Protein AF-A0A483AHL9-F1 (afdb_monomer_lite)

Sequence (81 aa):
MKSAYPQREDFVQQIIDWVEYPDKDVSLMRGAIKKFGLMPKLPYKQEEVRKVAEFLYDKKSTLPTWYKKHYEEKHGQNKAK

pLDDT: mean 86.13, std 13.89, range [33.91, 97.56]

Structure (mmCIF, N/CA/C/O backbone):
data_AF-A0A483AHL9-F1
#
_entry.id   AF-A0A483AHL9-F1
#
loop_
_atom_site.group_PDB
_atom_site.id
_atom_site.type_symbol
_atom_site.label_atom_id
_atom_site.label_alt_id
_atom_site.label_comp_id
_atom_site.label_asym_id
_atom_site.label_entity_id
_atom_site.label_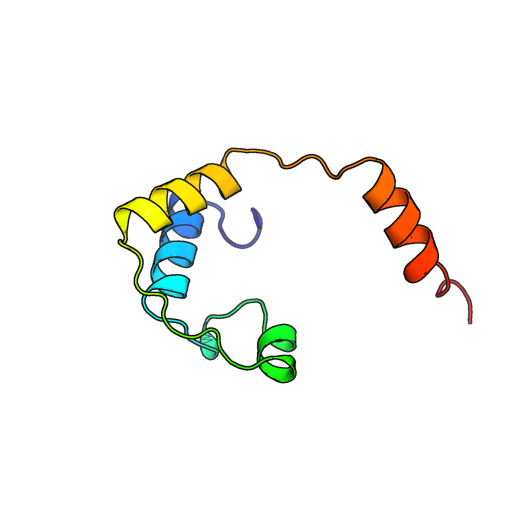seq_id
_atom_site.pdbx_PDB_ins_code
_atom_site.Cartn_x
_atom_site.Cartn_y
_atom_site.Cartn_z
_atom_site.occupancy
_atom_site.B_iso_or_equiv
_atom_site.auth_seq_id
_atom_site.auth_comp_id
_atom_site.auth_asym_id
_atom_site.auth_atom_id
_atom_site.pdbx_PDB_model_num
ATOM 1 N N . MET A 1 1 ? 3.668 3.410 -10.729 1.00 53.22 1 MET A N 1
ATOM 2 C CA . MET A 1 1 ? 3.169 3.954 -9.445 1.00 53.22 1 MET A CA 1
ATOM 3 C C . MET A 1 1 ? 2.864 5.443 -9.543 1.00 53.22 1 MET A C 1
ATOM 5 O O . MET A 1 1 ? 1.688 5.760 -9.566 1.00 53.22 1 MET A O 1
ATOM 9 N N . LYS A 1 2 ? 3.848 6.336 -9.739 1.00 54.81 2 LYS A N 1
ATOM 10 C CA . LYS A 1 2 ? 3.588 7.792 -9.856 1.00 54.81 2 LYS A CA 1
ATOM 11 C C . LYS A 1 2 ? 2.675 8.218 -11.019 1.00 54.81 2 LYS A C 1
ATOM 13 O O . LYS A 1 2 ? 2.052 9.261 -10.950 1.00 54.81 2 LYS A O 1
ATOM 18 N N . SER A 1 3 ? 2.586 7.414 -12.081 1.00 61.59 3 SER A N 1
ATOM 19 C CA . SER A 1 3 ? 1.682 7.692 -13.209 1.00 61.59 3 SER A CA 1
ATOM 20 C C . SER A 1 3 ? 0.211 7.361 -12.926 1.00 61.59 3 SER A C 1
ATOM 22 O O . SER A 1 3 ? -0.642 7.851 -13.652 1.00 61.59 3 SER A O 1
ATOM 24 N N . ALA A 1 4 ? -0.079 6.501 -11.942 1.00 72.69 4 ALA A N 1
ATOM 25 C CA . ALA A 1 4 ? -1.450 6.121 -11.585 1.00 72.69 4 ALA A CA 1
ATOM 26 C C . ALA A 1 4 ? -2.003 6.990 -10.445 1.00 72.69 4 ALA A C 1
ATOM 28 O O . ALA A 1 4 ? -3.197 7.248 -10.406 1.00 72.69 4 ALA A O 1
ATOM 29 N N . TYR A 1 5 ? -1.119 7.469 -9.564 1.00 82.12 5 TYR A N 1
ATOM 30 C CA . TYR A 1 5 ? -1.449 8.341 -8.437 1.00 82.12 5 TYR A CA 1
ATOM 31 C C . TYR A 1 5 ? -0.548 9.577 -8.497 1.00 82.12 5 TYR A C 1
ATOM 33 O O . TYR A 1 5 ? 0.614 9.503 -8.079 1.00 82.12 5 TYR A O 1
ATOM 41 N N . PRO A 1 6 ? -1.031 10.682 -9.093 1.00 78.25 6 PRO A N 1
ATOM 42 C CA . PRO A 1 6 ? -0.235 11.891 -9.251 1.00 78.25 6 PRO A CA 1
ATOM 43 C C . PRO A 1 6 ? 0.006 12.604 -7.914 1.00 78.25 6 PRO A C 1
ATOM 45 O O . PRO A 1 6 ? 1.030 13.273 -7.774 1.00 78.25 6 PRO A O 1
ATOM 48 N N . GLN A 1 7 ? -0.880 12.431 -6.925 1.00 91.38 7 GLN A N 1
ATOM 49 C CA . GLN A 1 7 ? -0.678 12.920 -5.562 1.00 91.38 7 GLN A CA 1
ATOM 50 C C . GLN A 1 7 ? -0.252 11.791 -4.620 1.00 91.38 7 GLN A C 1
ATOM 52 O O . GLN A 1 7 ? -0.725 10.658 -4.710 1.00 91.38 7 GLN A O 1
ATOM 57 N N . ARG A 1 8 ? 0.639 12.121 -3.674 1.00 92.12 8 ARG A N 1
ATOM 58 C CA . ARG A 1 8 ? 1.103 11.194 -2.626 1.00 92.12 8 ARG A CA 1
ATOM 59 C C . ARG A 1 8 ? -0.063 10.632 -1.817 1.00 92.12 8 ARG A C 1
ATOM 61 O O . ARG A 1 8 ? -0.079 9.440 -1.531 1.00 92.12 8 ARG A O 1
ATOM 68 N N . GLU A 1 9 ? -1.013 11.489 -1.452 1.00 94.81 9 GLU A N 1
ATOM 69 C CA . GLU A 1 9 ? -2.137 11.092 -0.604 1.00 94.81 9 GLU A CA 1
ATOM 70 C C . GLU A 1 9 ? -3.062 10.099 -1.312 1.00 94.81 9 GLU A C 1
ATOM 72 O O . GLU A 1 9 ? -3.468 9.126 -0.691 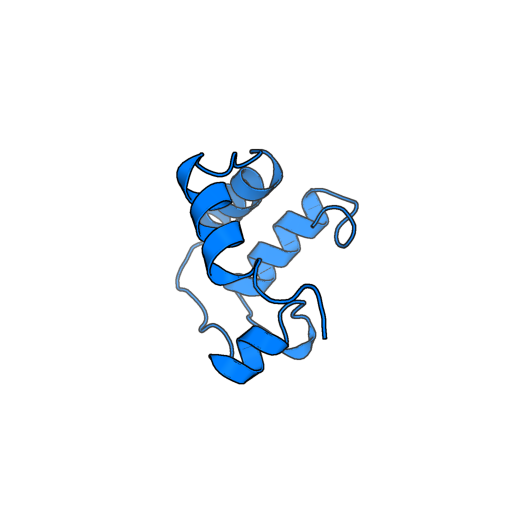1.00 94.81 9 GLU A O 1
ATOM 77 N N . ASP A 1 10 ? -3.289 10.253 -2.621 1.00 93.31 10 ASP A N 1
ATOM 78 C CA . ASP A 1 10 ? -4.088 9.299 -3.403 1.00 93.31 10 ASP A CA 1
ATOM 79 C C . ASP A 1 10 ? -3.469 7.894 -3.368 1.00 93.31 10 ASP A C 1
ATOM 81 O O . ASP A 1 10 ? -4.171 6.895 -3.224 1.00 93.31 10 ASP A O 1
ATOM 85 N N . PHE A 1 11 ? -2.135 7.803 -3.451 1.00 93.19 11 PHE A N 1
ATOM 86 C CA . PHE A 1 11 ? -1.429 6.528 -3.315 1.00 93.19 11 PHE A CA 1
ATOM 87 C C . PHE A 1 11 ? -1.587 5.940 -1.908 1.00 93.19 11 PHE A C 1
ATOM 89 O O . PHE A 1 11 ? -1.870 4.751 -1.766 1.00 93.19 11 PHE A O 1
ATOM 96 N N . VAL A 1 12 ? -1.387 6.757 -0.869 1.00 95.81 12 VAL A N 1
ATOM 97 C CA . VAL A 1 12 ? -1.493 6.314 0.529 1.00 95.81 12 VAL A CA 1
ATOM 98 C C . VAL A 1 12 ? -2.905 5.819 0.826 1.00 95.81 12 VAL A C 1
ATOM 100 O O . VAL A 1 12 ? -3.065 4.727 1.373 1.00 95.81 12 VAL A O 1
ATOM 103 N N . GLN A 1 13 ? -3.917 6.580 0.413 1.00 95.50 13 GLN A N 1
ATOM 104 C CA . GLN A 1 13 ? -5.315 6.232 0.616 1.00 95.50 13 GLN A CA 1
ATOM 105 C C . GLN A 1 13 ? -5.687 4.957 -0.140 1.00 95.50 13 GLN A C 1
ATOM 107 O O . GLN A 1 13 ? -6.288 4.066 0.448 1.00 95.50 13 GLN A O 1
ATOM 112 N N . GLN A 1 14 ? -5.223 4.790 -1.382 1.00 94.00 14 GLN A N 1
ATOM 113 C CA . GLN A 1 14 ? -5.454 3.554 -2.126 1.00 94.00 14 GLN A CA 1
ATOM 114 C C . GLN A 1 14 ? -4.918 2.314 -1.397 1.00 94.00 14 GLN A C 1
ATOM 116 O O . GLN A 1 14 ? -5.563 1.267 -1.424 1.00 94.00 14 GLN A O 1
ATOM 121 N N . ILE A 1 15 ? -3.722 2.388 -0.802 1.00 93.88 15 ILE A N 1
ATOM 122 C CA . ILE A 1 15 ? -3.139 1.251 -0.074 1.00 93.88 15 ILE A CA 1
ATOM 123 C C . ILE A 1 15 ? -3.940 0.958 1.195 1.00 93.88 15 ILE A C 1
ATOM 125 O O . ILE A 1 15 ? -4.181 -0.210 1.494 1.00 93.88 15 ILE A O 1
ATOM 129 N N . ILE A 1 16 ? -4.368 1.998 1.915 1.00 95.50 16 ILE A N 1
ATOM 130 C CA . ILE A 1 16 ? -5.253 1.858 3.077 1.00 95.50 16 ILE A CA 1
ATOM 131 C C . ILE A 1 16 ? -6.545 1.144 2.669 1.00 95.50 16 ILE A C 1
ATOM 133 O O . ILE A 1 16 ? -6.865 0.102 3.239 1.00 95.50 16 ILE A O 1
ATOM 137 N N . ASP A 1 17 ? -7.227 1.650 1.643 1.00 94.25 17 ASP A N 1
ATOM 138 C CA . ASP A 1 17 ? -8.490 1.092 1.158 1.00 94.25 17 ASP A CA 1
ATOM 139 C C . ASP A 1 17 ? -8.305 -0.341 0.659 1.00 94.25 17 ASP A C 1
ATOM 141 O O . ASP A 1 17 ? -9.122 -1.206 0.947 1.00 94.25 17 ASP A O 1
ATOM 145 N N . TRP A 1 18 ? -7.195 -0.630 -0.026 1.00 94.06 18 TRP A N 1
ATOM 146 C CA . TRP A 1 18 ? -6.885 -1.973 -0.511 1.00 94.06 18 TRP A CA 1
ATOM 147 C C . TRP A 1 18 ? -6.696 -2.991 0.619 1.00 94.06 18 TRP A C 1
ATOM 149 O O . TRP A 1 18 ? -7.086 -4.145 0.465 1.00 94.06 18 TRP A O 1
ATOM 159 N N . VAL A 1 19 ? -6.078 -2.600 1.735 1.00 94.81 19 VAL A N 1
ATOM 160 C CA . VAL A 1 19 ? -5.865 -3.499 2.881 1.00 94.81 19 VAL A CA 1
ATOM 161 C C . VAL A 1 19 ? -7.147 -3.665 3.701 1.00 94.81 19 VAL A C 1
ATOM 163 O O . VAL A 1 19 ? -7.439 -4.773 4.157 1.00 94.81 19 VAL A O 1
ATOM 166 N N . GLU A 1 20 ? -7.909 -2.583 3.873 1.00 94.00 20 GLU A N 1
ATOM 167 C CA . GLU A 1 20 ? -9.138 -2.557 4.672 1.00 94.00 2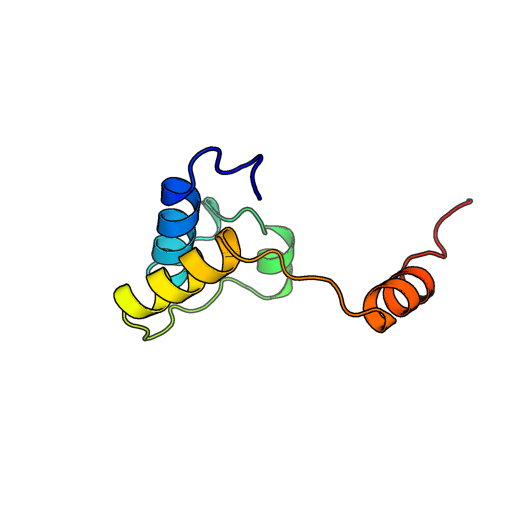0 GLU A CA 1
ATOM 168 C C . GLU A 1 20 ? -10.322 -3.218 3.943 1.00 94.00 20 GLU A C 1
ATOM 170 O O . GLU A 1 20 ? -11.091 -3.973 4.551 1.00 94.00 20 GLU A O 1
ATOM 175 N N . TYR A 1 21 ? -10.438 -2.961 2.638 1.00 93.56 21 TYR A N 1
ATOM 176 C CA . TYR A 1 21 ? -11.498 -3.417 1.741 1.00 93.56 21 TYR A CA 1
ATOM 177 C C . TYR A 1 21 ? -10.914 -3.863 0.387 1.00 93.56 21 TYR A C 1
ATOM 179 O O . TYR A 1 21 ? -11.094 -3.181 -0.626 1.00 93.56 21 TYR A O 1
ATOM 187 N N . PRO A 1 22 ? -10.219 -5.017 0.332 1.00 93.69 22 PRO A N 1
ATOM 188 C CA . PRO A 1 22 ? -9.712 -5.544 -0.928 1.00 93.69 22 PRO A CA 1
ATOM 189 C C . PRO A 1 22 ? -10.853 -5.709 -1.938 1.00 93.69 22 PRO A C 1
ATOM 191 O O . PRO A 1 22 ? -11.828 -6.408 -1.665 1.00 93.69 22 PRO A O 1
ATOM 194 N N . ASP A 1 23 ? -10.715 -5.103 -3.116 1.00 93.88 23 ASP A N 1
ATOM 195 C CA . ASP A 1 23 ? -11.717 -5.183 -4.179 1.00 93.88 23 ASP A CA 1
ATOM 196 C C . ASP A 1 23 ? -11.060 -5.427 -5.542 1.00 93.88 23 ASP A C 1
ATOM 198 O O . ASP A 1 23 ? -10.231 -4.666 -6.043 1.00 93.88 23 ASP A O 1
ATOM 202 N N . LYS A 1 24 ? -11.455 -6.531 -6.172 1.00 92.81 24 LYS A N 1
ATOM 203 C CA . LYS A 1 24 ? -10.931 -6.963 -7.465 1.00 92.81 24 LYS A CA 1
ATOM 204 C C . LYS A 1 24 ? -11.147 -5.938 -8.586 1.00 92.81 24 LYS A C 1
ATOM 206 O O . LYS A 1 24 ? -10.328 -5.908 -9.507 1.00 92.81 24 LYS A O 1
ATOM 211 N N . ASP A 1 25 ? -12.201 -5.126 -8.518 1.00 90.12 25 ASP A N 1
ATOM 212 C CA . ASP A 1 25 ? -12.616 -4.254 -9.620 1.00 90.12 25 ASP A CA 1
ATOM 213 C C . ASP A 1 25 ? -11.767 -2.974 -9.686 1.00 90.12 25 ASP A C 1
ATOM 215 O O . ASP A 1 25 ? -11.468 -2.474 -10.776 1.00 90.12 25 ASP A O 1
ATOM 219 N N . VAL A 1 26 ? -11.264 -2.519 -8.535 1.00 86.81 26 VAL A N 1
ATOM 220 C CA . VAL A 1 26 ? -10.350 -1.368 -8.407 1.00 86.81 26 VAL A CA 1
ATOM 221 C C . VAL A 1 26 ? -8.868 -1.757 -8.470 1.00 86.81 26 VAL A C 1
ATOM 223 O O . VAL A 1 26 ? -7.986 -0.898 -8.481 1.00 86.81 26 VAL A O 1
ATOM 226 N N . SER A 1 27 ? -8.554 -3.053 -8.538 1.00 88.81 27 SER A N 1
ATOM 227 C CA . SER A 1 27 ? -7.168 -3.515 -8.551 1.00 88.81 27 SER A CA 1
ATOM 228 C C . SER A 1 27 ? -6.461 -3.252 -9.882 1.00 88.81 27 SER A C 1
ATOM 230 O O . SER A 1 27 ? -6.883 -3.703 -10.951 1.00 88.81 27 SER A O 1
ATOM 232 N N . LEU A 1 28 ? -5.273 -2.649 -9.802 1.00 87.81 28 LEU A N 1
ATOM 233 C CA . LEU A 1 28 ? -4.336 -2.564 -10.929 1.00 87.81 28 LEU A CA 1
ATOM 234 C C . LEU A 1 28 ? -3.681 -3.923 -11.259 1.00 87.81 28 LEU A C 1
ATOM 236 O O . LEU A 1 28 ? -3.068 -4.078 -12.314 1.00 87.81 28 LEU A O 1
ATOM 240 N N . MET A 1 29 ? -3.805 -4.926 -10.3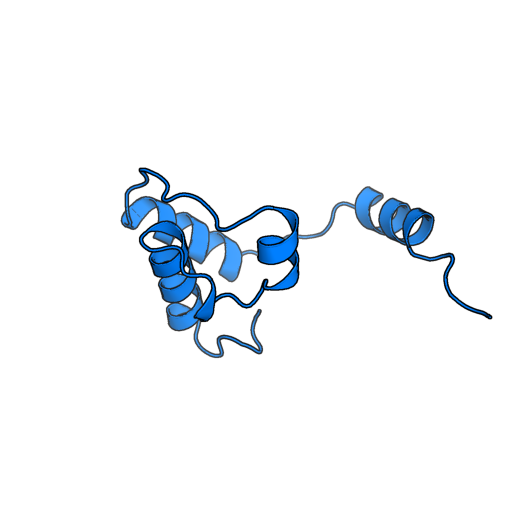80 1.00 89.06 29 MET A N 1
ATOM 241 C CA . MET A 1 29 ? -3.107 -6.217 -10.464 1.00 89.06 29 MET A CA 1
ATOM 242 C C . MET A 1 29 ? -4.036 -7.374 -10.869 1.00 89.06 29 MET A C 1
ATOM 244 O O . MET A 1 29 ? -4.005 -8.456 -10.280 1.00 89.06 29 MET A O 1
ATOM 248 N N . ARG A 1 30 ? -4.836 -7.186 -11.927 1.00 91.69 30 ARG A N 1
ATOM 249 C CA . ARG A 1 30 ? -5.820 -8.182 -12.412 1.00 91.69 30 ARG A CA 1
ATOM 250 C C . ARG A 1 30 ? -5.227 -9.574 -12.666 1.00 91.69 30 ARG A C 1
ATOM 252 O O . ARG A 1 30 ? -5.848 -10.586 -12.348 1.00 91.69 30 ARG A O 1
ATOM 259 N N . GLY A 1 31 ? -4.009 -9.638 -13.210 1.00 93.25 31 GLY A N 1
ATOM 260 C CA . GLY A 1 31 ? -3.311 -10.906 -13.455 1.00 93.25 31 GLY A CA 1
ATOM 261 C C . GLY A 1 31 ? -2.953 -11.658 -12.170 1.00 93.25 31 GLY A C 1
ATOM 262 O O . GLY A 1 31 ? -3.079 -12.881 -12.124 1.00 93.25 31 GLY A O 1
ATOM 263 N N . ALA A 1 32 ? -2.567 -10.935 -11.113 1.00 93.44 32 ALA A N 1
ATOM 264 C CA . ALA A 1 32 ? -2.291 -11.527 -9.808 1.00 93.44 32 ALA A CA 1
ATOM 265 C C . ALA A 1 32 ? -3.577 -12.071 -9.179 1.00 93.44 32 ALA A C 1
ATOM 267 O O . ALA A 1 32 ? -3.578 -13.207 -8.722 1.00 93.44 32 ALA A O 1
ATOM 268 N N . ILE A 1 33 ? -4.684 -11.324 -9.260 1.00 95.06 33 ILE A N 1
ATOM 269 C CA . ILE A 1 33 ? -5.990 -11.788 -8.765 1.00 95.06 33 ILE A CA 1
ATOM 270 C C . ILE A 1 33 ? -6.434 -13.056 -9.493 1.00 95.06 33 ILE A C 1
ATOM 272 O O . ILE A 1 33 ? -6.859 -14.013 -8.856 1.00 95.06 33 ILE A O 1
ATOM 276 N N . LYS A 1 34 ? -6.293 -13.113 -10.824 1.00 95.06 34 LYS A N 1
ATOM 277 C CA . LYS A 1 34 ? -6.642 -14.319 -11.592 1.00 95.06 34 LYS A CA 1
ATOM 278 C C . LYS A 1 34 ? -5.820 -15.542 -11.165 1.00 95.06 34 LYS A C 1
ATOM 280 O O . LYS A 1 34 ? -6.325 -16.657 -11.224 1.00 95.06 34 LYS A O 1
ATOM 285 N N . LYS A 1 35 ? -4.556 -15.343 -10.780 1.00 96.44 35 LYS A N 1
ATOM 286 C CA . LYS A 1 35 ? -3.629 -16.429 -10.436 1.00 96.44 35 LYS A CA 1
ATOM 287 C C . LYS A 1 35 ? -3.702 -16.854 -8.967 1.00 96.44 35 LYS A C 1
ATOM 289 O O . LYS A 1 35 ? -3.558 -18.037 -8.684 1.00 96.44 35 LYS A O 1
ATOM 294 N N . PHE A 1 36 ? -3.879 -15.905 -8.056 1.00 95.88 36 PHE A N 1
ATOM 295 C CA . PHE A 1 36 ? -3.738 -16.112 -6.612 1.00 95.88 36 PHE A CA 1
ATOM 296 C C . PHE A 1 36 ? -5.017 -15.815 -5.821 1.00 95.88 36 PHE A C 1
ATOM 298 O O . PHE A 1 36 ? -5.064 -16.078 -4.625 1.00 95.88 36 PHE A O 1
ATOM 305 N N . GLY A 1 37 ? -6.056 -15.296 -6.476 1.00 95.31 37 GLY A N 1
ATOM 306 C CA . GLY A 1 37 ? -7.271 -14.822 -5.825 1.00 95.31 37 GLY A CA 1
ATOM 307 C C . GLY A 1 37 ? -7.144 -13.396 -5.286 1.00 95.31 37 GLY A C 1
ATOM 308 O O . GLY A 1 37 ? -6.108 -12.738 -5.406 1.00 95.31 37 GLY A O 1
ATOM 309 N N . LEU A 1 38 ? -8.246 -12.902 -4.720 1.00 95.50 38 LEU A N 1
ATOM 310 C CA . LEU A 1 38 ? -8.282 -11.615 -4.033 1.00 95.50 38 LEU A CA 1
ATOM 311 C C . LEU A 1 38 ? -7.572 -11.734 -2.680 1.00 95.50 38 LEU A C 1
ATOM 313 O O . LEU A 1 38 ? -7.729 -12.730 -1.975 1.00 95.50 38 LEU A O 1
ATOM 317 N N . MET A 1 39 ? -6.799 -10.711 -2.326 1.00 92.75 39 MET A N 1
ATOM 318 C CA . MET A 1 39 ? -6.149 -10.628 -1.023 1.00 92.75 39 MET A CA 1
ATOM 319 C C . MET A 1 39 ? -7.208 -10.665 0.096 1.00 92.75 39 MET A C 1
ATOM 321 O O . MET A 1 39 ? -8.191 -9.933 0.004 1.00 92.75 39 MET A O 1
ATOM 325 N N . PRO A 1 40 ? -7.043 -11.484 1.150 1.00 93.00 40 PRO A N 1
ATOM 326 C CA . PRO A 1 40 ? -7.931 -11.427 2.303 1.00 93.00 40 PRO A CA 1
ATOM 327 C C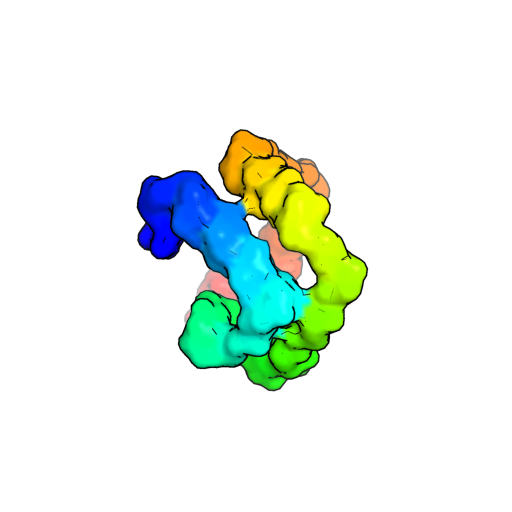 . PRO A 1 40 ? -7.713 -10.126 3.084 1.00 93.00 40 PRO A C 1
ATOM 329 O O . PRO A 1 40 ? -6.595 -9.608 3.138 1.00 93.00 40 PRO A O 1
ATOM 332 N N . LYS A 1 41 ? -8.769 -9.627 3.737 1.00 92.00 41 LYS A N 1
ATOM 333 C CA . LYS A 1 41 ? -8.662 -8.494 4.664 1.00 92.00 41 LYS A CA 1
ATOM 334 C C . LYS A 1 41 ? -7.681 -8.836 5.786 1.00 92.00 41 LYS A C 1
ATOM 336 O O . LYS A 1 41 ? -7.810 -9.886 6.420 1.00 92.00 41 LYS A O 1
ATOM 341 N N . LEU A 1 42 ? -6.722 -7.948 6.038 1.00 91.06 42 LEU A N 1
ATOM 342 C CA . LEU A 1 42 ? -5.741 -8.126 7.108 1.00 91.06 42 LEU A CA 1
ATOM 343 C C . LEU A 1 42 ? -6.172 -7.361 8.369 1.00 91.06 42 LEU A C 1
ATOM 345 O O . LEU A 1 42 ? -6.694 -6.254 8.252 1.00 91.06 42 LEU A O 1
ATOM 349 N N . PRO A 1 43 ? -5.949 -7.905 9.579 1.00 94.44 43 PRO A N 1
ATOM 350 C CA . PRO A 1 43 ? -6.384 -7.292 10.834 1.00 94.44 43 PRO A CA 1
ATOM 351 C C . PRO A 1 43 ? -5.393 -6.221 11.328 1.00 94.44 43 PRO A C 1
ATOM 353 O O . PRO A 1 43 ? -4.964 -6.249 12.480 1.00 94.44 43 PRO A O 1
ATOM 356 N N . TYR A 1 44 ? -4.983 -5.306 10.450 1.00 95.44 44 TYR A N 1
ATOM 357 C CA . TYR A 1 44 ? -4.075 -4.213 10.799 1.00 95.44 44 TYR A CA 1
ATOM 358 C C . TYR A 1 44 ? -4.841 -2.938 11.104 1.00 95.44 44 TYR A C 1
ATOM 360 O O . TYR A 1 44 ? -5.891 -2.677 10.520 1.00 95.44 44 TYR A O 1
ATOM 368 N N . LYS A 1 45 ? -4.295 -2.105 11.992 1.00 96.69 45 LYS A N 1
ATOM 369 C CA . LYS A 1 45 ? -4.867 -0.780 12.206 1.00 96.69 45 LYS A CA 1
ATOM 370 C C . LYS A 1 45 ? -4.541 0.112 11.016 1.00 96.69 45 LYS A C 1
ATOM 372 O O . LYS A 1 45 ? -3.409 0.126 10.529 1.00 96.69 45 LYS A O 1
ATOM 377 N N . GLN A 1 46 ? -5.498 0.939 10.611 1.00 95.94 46 GLN A N 1
ATOM 378 C CA . GLN A 1 46 ? -5.323 1.891 9.513 1.00 95.94 46 GLN A CA 1
ATOM 379 C C . GLN A 1 46 ? -4.078 2.784 9.684 1.00 95.94 46 GLN A C 1
ATOM 381 O O . GLN A 1 46 ? -3.382 3.075 8.713 1.00 95.94 46 GLN A O 1
ATOM 386 N N . GLU A 1 47 ? -3.757 3.188 10.915 1.00 97.12 47 GLU A N 1
ATOM 387 C CA . GLU A 1 47 ? -2.572 3.996 11.237 1.00 97.12 47 GLU A CA 1
ATOM 388 C C . GLU A 1 47 ? -1.241 3.287 10.930 1.00 97.12 47 GLU A C 1
ATOM 390 O O . GLU A 1 47 ? -0.268 3.926 10.528 1.00 97.12 47 GLU A O 1
ATOM 395 N N . GLU A 1 48 ? -1.190 1.965 11.088 1.00 97.56 48 GLU A N 1
ATOM 396 C CA . GLU A 1 48 ? -0.013 1.151 10.782 1.00 97.56 48 GLU A CA 1
ATOM 397 C C . GLU A 1 48 ? 0.126 0.978 9.271 1.00 97.56 48 GLU A C 1
ATOM 399 O O . GLU A 1 48 ? 1.206 1.190 8.716 1.00 97.56 48 GLU A O 1
ATOM 404 N N . VAL A 1 49 ? -0.989 0.685 8.594 1.00 97.50 49 VAL A N 1
ATOM 405 C CA . VAL A 1 49 ? -1.042 0.578 7.130 1.00 97.50 49 VAL A CA 1
ATOM 406 C C . VAL A 1 49 ? -0.617 1.892 6.475 1.00 97.50 49 VAL A C 1
ATOM 408 O O . VAL A 1 49 ? 0.186 1.874 5.542 1.00 97.50 49 VAL A O 1
ATOM 411 N N . ARG A 1 50 ? -1.074 3.037 7.003 1.00 97.44 50 ARG A N 1
ATOM 412 C CA . ARG A 1 50 ? -0.659 4.368 6.540 1.00 97.44 50 ARG A CA 1
ATOM 413 C C . ARG A 1 50 ? 0.856 4.531 6.609 1.00 97.44 50 ARG A C 1
ATOM 415 O O . ARG A 1 50 ? 1.461 4.847 5.593 1.00 97.44 50 ARG A O 1
ATOM 422 N N . LYS A 1 51 ? 1.486 4.249 7.756 1.00 97.19 51 LYS A N 1
ATOM 423 C CA . LYS A 1 51 ? 2.951 4.363 7.913 1.00 97.19 51 LYS A CA 1
ATOM 424 C C . LYS A 1 51 ? 3.710 3.512 6.893 1.00 97.19 51 LYS A C 1
ATOM 426 O O . LYS A 1 51 ? 4.720 3.956 6.347 1.00 97.19 51 LYS A O 1
ATOM 431 N N . VAL A 1 52 ? 3.221 2.302 6.614 1.00 95.62 52 VAL A N 1
ATOM 432 C CA . VAL A 1 52 ? 3.799 1.427 5.584 1.00 95.62 52 VAL A CA 1
ATOM 433 C C . VAL A 1 52 ? 3.622 2.034 4.191 1.00 95.62 52 VAL A C 1
ATOM 435 O O . VAL A 1 52 ? 4.589 2.108 3.436 1.00 95.62 52 VAL A O 1
ATOM 438 N N . ALA A 1 53 ? 2.423 2.504 3.847 1.00 95.06 53 ALA A N 1
ATOM 439 C CA . ALA A 1 53 ? 2.139 3.114 2.549 1.00 95.06 53 ALA A CA 1
ATOM 440 C C . ALA A 1 53 ? 2.994 4.368 2.300 1.00 95.06 53 ALA A C 1
ATOM 442 O O . ALA A 1 53 ? 3.589 4.522 1.234 1.00 95.06 53 ALA A O 1
ATOM 443 N N . GLU A 1 54 ? 3.119 5.228 3.307 1.00 95.25 54 GLU A N 1
ATOM 444 C CA . GLU A 1 54 ? 3.974 6.413 3.274 1.00 95.25 54 GLU A CA 1
ATOM 445 C C . GLU A 1 54 ? 5.440 6.045 3.057 1.00 95.25 54 GLU A C 1
ATOM 447 O O . GLU A 1 54 ? 6.092 6.586 2.164 1.00 95.25 54 GLU A O 1
ATOM 452 N N . PHE A 1 55 ? 5.945 5.060 3.804 1.00 94.12 55 PHE A N 1
ATOM 453 C CA . PHE A 1 55 ? 7.301 4.552 3.621 1.00 94.12 55 PHE A CA 1
ATOM 454 C C . PHE A 1 55 ? 7.532 4.031 2.196 1.00 94.12 55 PHE A C 1
ATOM 456 O O . PHE A 1 55 ? 8.552 4.358 1.589 1.00 94.12 55 PHE A O 1
ATOM 463 N N . LEU A 1 56 ? 6.590 3.255 1.647 1.00 90.50 56 LEU A N 1
ATOM 464 C CA . LEU A 1 56 ? 6.677 2.708 0.289 1.00 90.50 56 LEU A CA 1
ATOM 465 C C . LEU A 1 56 ? 6.690 3.798 -0.792 1.00 90.50 56 LEU A C 1
ATOM 467 O O . LEU A 1 56 ? 7.335 3.618 -1.825 1.00 90.50 56 LEU A O 1
ATOM 471 N N . TYR A 1 57 ? 5.990 4.914 -0.572 1.00 90.81 57 TYR A N 1
ATOM 472 C CA . TYR A 1 57 ? 5.979 6.041 -1.504 1.00 90.81 57 TYR A CA 1
ATOM 473 C C . TYR A 1 57 ? 7.249 6.896 -1.399 1.00 90.81 57 TYR A C 1
ATOM 475 O O . TYR A 1 57 ? 7.858 7.249 -2.415 1.00 90.81 57 TYR A O 1
ATOM 483 N N . ASP A 1 58 ? 7.648 7.232 -0.171 1.00 89.38 58 ASP A N 1
ATOM 484 C CA . ASP A 1 58 ? 8.712 8.199 0.104 1.00 89.38 58 ASP A CA 1
ATOM 485 C C . ASP A 1 58 ? 10.105 7.592 -0.076 1.00 89.38 58 ASP A C 1
ATOM 487 O O . ASP A 1 58 ? 11.051 8.273 -0.491 1.00 89.38 58 ASP A O 1
ATOM 491 N N . LYS A 1 59 ? 10.267 6.301 0.230 1.00 85.56 59 LYS A N 1
ATOM 492 C CA . LYS A 1 59 ? 11.553 5.623 0.089 1.00 85.56 59 LYS A CA 1
ATOM 493 C C . LYS A 1 59 ? 11.677 5.012 -1.297 1.00 85.56 59 LYS A C 1
ATOM 495 O O . LYS A 1 59 ? 10.963 4.088 -1.675 1.00 85.56 59 LYS A O 1
ATOM 500 N N . LYS A 1 60 ? 12.690 5.461 -2.042 1.00 71.31 60 LYS A N 1
ATOM 501 C CA . LYS A 1 60 ? 13.182 4.701 -3.194 1.00 71.31 60 LYS A CA 1
ATOM 502 C C . LYS A 1 60 ? 13.822 3.416 -2.683 1.00 71.31 60 LYS A C 1
ATOM 504 O O . LYS A 1 60 ? 14.933 3.446 -2.160 1.00 71.31 60 LYS A O 1
ATOM 509 N N . SER A 1 61 ? 13.137 2.293 -2.865 1.00 69.88 61 SER A N 1
ATOM 510 C CA . SER A 1 61 ? 13.787 0.992 -2.759 1.00 69.88 61 SER A CA 1
ATOM 511 C C . SER A 1 61 ? 14.827 0.883 -3.876 1.00 69.88 61 SER A C 1
ATOM 513 O O . SER A 1 61 ? 14.508 1.049 -5.057 1.00 69.88 61 SER A O 1
ATOM 515 N N . THR A 1 62 ? 16.087 0.670 -3.508 1.00 78.00 62 THR A N 1
ATOM 516 C CA . THR A 1 62 ? 17.124 0.280 -4.459 1.00 78.00 62 THR A CA 1
ATOM 517 C C . THR A 1 62 ? 17.064 -1.230 -4.612 1.00 78.00 62 THR A C 1
ATOM 519 O O . THR A 1 62 ? 17.067 -1.975 -3.632 1.00 78.00 62 THR A O 1
ATOM 522 N N . LEU A 1 63 ? 16.982 -1.697 -5.856 1.00 81.06 63 LEU A N 1
ATOM 523 C CA . LEU A 1 63 ? 17.073 -3.125 -6.115 1.00 81.06 63 LEU A CA 1
ATOM 524 C C . LEU A 1 63 ? 18.460 -3.620 -5.677 1.00 81.06 63 LEU A C 1
ATOM 526 O O . LEU A 1 63 ? 19.462 -2.993 -6.037 1.00 81.06 63 LEU A O 1
ATOM 530 N N . PRO A 1 64 ? 18.545 -4.738 -4.937 1.00 86.12 64 PRO A N 1
ATOM 531 C CA . PRO A 1 64 ? 19.821 -5.374 -4.659 1.00 86.12 64 PRO A CA 1
ATOM 532 C C . PRO A 1 64 ? 20.567 -5.694 -5.958 1.00 86.12 64 PRO A C 1
ATOM 534 O O . PRO A 1 64 ? 19.957 -6.051 -6.967 1.00 86.12 64 PRO A O 1
ATOM 537 N N . THR A 1 65 ? 21.898 -5.631 -5.934 1.00 83.81 65 THR A N 1
ATOM 538 C CA . THR A 1 65 ? 22.733 -5.891 -7.121 1.00 83.81 65 THR A CA 1
ATOM 539 C C . THR A 1 65 ? 22.503 -7.286 -7.709 1.00 83.81 65 THR A C 1
ATOM 541 O O . THR A 1 65 ? 22.480 -7.442 -8.930 1.00 83.81 65 THR A O 1
ATOM 544 N N . TR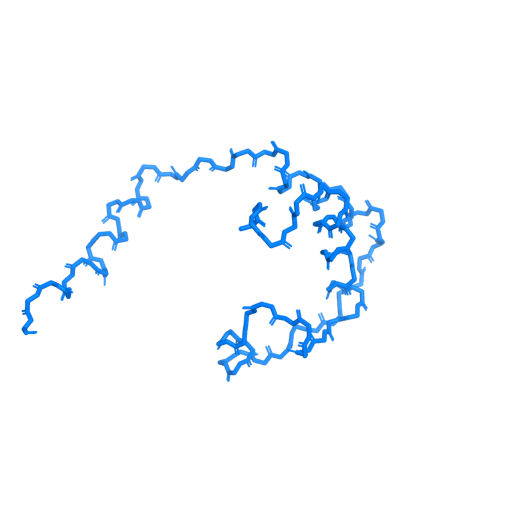P A 1 66 ? 22.248 -8.288 -6.859 1.00 85.81 66 TRP A N 1
ATOM 545 C CA . TRP A 1 66 ? 21.943 -9.657 -7.289 1.00 85.81 66 TRP A CA 1
ATOM 546 C C . TRP A 1 66 ? 20.630 -9.759 -8.077 1.00 85.81 66 TRP A C 1
ATOM 548 O O . TRP A 1 66 ? 20.529 -10.582 -8.987 1.00 85.81 66 TRP A O 1
ATOM 558 N N . TYR A 1 67 ? 19.638 -8.914 -7.767 1.00 86.94 67 TYR A N 1
ATOM 559 C CA . TYR A 1 67 ? 18.307 -8.987 -8.372 1.00 86.94 67 TYR A CA 1
ATOM 560 C C . TYR A 1 67 ? 18.365 -8.692 -9.869 1.00 86.94 67 TYR A C 1
ATOM 562 O O . TYR A 1 67 ? 17.754 -9.405 -10.661 1.00 86.94 67 TYR A O 1
ATOM 570 N N . LYS A 1 68 ? 19.149 -7.681 -10.270 1.00 84.31 68 LYS A N 1
ATOM 571 C CA . LYS A 1 68 ? 19.298 -7.313 -11.683 1.00 84.31 68 LYS A CA 1
ATOM 572 C C . LYS A 1 68 ? 19.864 -8.476 -12.503 1.00 84.31 68 LYS A C 1
ATOM 574 O O . LYS A 1 68 ? 19.276 -8.841 -13.516 1.00 84.31 68 LYS A O 1
ATOM 579 N N . LYS A 1 69 ? 20.948 -9.093 -12.017 1.00 86.25 69 LYS A N 1
ATOM 580 C CA . LYS A 1 69 ? 21.583 -10.246 -12.669 1.00 86.25 69 LYS A CA 1
ATOM 581 C C . LYS A 1 69 ? 20.617 -11.432 -12.780 1.00 86.25 69 LYS A C 1
ATOM 583 O O . LYS A 1 69 ? 20.450 -11.988 -13.859 1.00 86.25 69 LYS A O 1
ATOM 588 N N . HIS A 1 70 ? 19.925 -11.772 -11.690 1.00 87.50 70 HIS A N 1
ATOM 589 C CA . HIS A 1 70 ? 18.966 -12.879 -11.681 1.00 87.50 70 HIS A CA 1
ATOM 590 C C . HIS A 1 70 ? 17.780 -12.650 -12.633 1.00 87.50 70 HIS A C 1
ATOM 592 O O . HIS A 1 70 ? 17.343 -13.570 -13.325 1.00 87.50 70 HIS A O 1
ATOM 598 N N . TYR A 1 71 ? 17.259 -11.421 -12.687 1.00 85.50 71 TYR A N 1
ATOM 599 C CA . TYR A 1 71 ? 16.153 -11.062 -13.573 1.00 85.50 71 TYR A CA 1
ATOM 600 C C . TYR A 1 71 ? 16.544 -11.199 -15.052 1.00 85.50 71 TYR A C 1
ATOM 602 O O . TYR A 1 71 ? 15.791 -11.777 -15.835 1.00 85.50 71 TYR A O 1
ATOM 610 N N . GLU A 1 72 ? 17.734 -10.723 -15.430 1.00 86.69 72 GLU A N 1
ATOM 611 C CA . GLU A 1 72 ? 18.273 -10.861 -16.790 1.00 86.69 72 GLU A CA 1
ATOM 612 C C . GLU A 1 72 ? 18.473 -12.337 -17.182 1.00 86.69 72 GLU A C 1
ATOM 614 O O . GLU A 1 72 ? 18.111 -12.726 -18.289 1.00 86.69 72 GLU A O 1
ATOM 619 N N . GLU A 1 73 ? 18.951 -13.191 -16.274 1.00 87.25 73 GLU A N 1
ATOM 620 C CA . GLU A 1 73 ? 19.114 -14.632 -16.527 1.00 87.25 73 GLU A CA 1
ATOM 621 C C . GLU A 1 73 ? 17.776 -15.365 -16.735 1.00 87.25 73 GLU A C 1
ATOM 623 O O . GLU A 1 73 ? 17.673 -16.236 -17.599 1.00 87.25 73 GLU A O 1
ATOM 628 N N . LYS A 1 74 ? 16.736 -15.032 -15.955 1.00 82.06 74 LYS A N 1
ATOM 629 C CA . LYS A 1 74 ? 15.430 -15.722 -15.994 1.00 82.06 74 LYS A CA 1
ATOM 630 C C . LYS A 1 74 ? 14.462 -15.181 -17.044 1.00 82.06 74 LYS A C 1
ATOM 632 O O . LYS A 1 74 ? 13.583 -15.917 -17.486 1.00 82.06 74 LYS A O 1
ATOM 637 N N . HIS A 1 75 ? 14.605 -13.915 -17.432 1.00 78.12 75 HIS A N 1
ATOM 638 C CA . HIS A 1 75 ? 13.664 -13.230 -18.324 1.00 78.12 75 HIS A CA 1
ATOM 639 C C . HIS A 1 75 ? 14.321 -12.601 -19.564 1.00 78.12 75 HIS A C 1
ATOM 641 O O . HIS A 1 75 ? 13.611 -12.118 -20.443 1.00 78.12 75 HIS A O 1
ATOM 647 N N . GLY A 1 76 ? 15.653 -12.626 -19.682 1.00 59.47 76 GLY A N 1
ATOM 648 C CA . GLY A 1 76 ? 16.391 -12.113 -20.843 1.00 59.47 76 GLY A CA 1
ATOM 649 C C . GLY A 1 76 ? 16.427 -13.049 -22.057 1.00 59.47 76 GLY A C 1
ATOM 650 O O . GLY A 1 76 ? 16.780 -12.599 -23.145 1.00 59.47 76 GLY A O 1
ATOM 651 N N . GLN A 1 77 ? 16.015 -14.317 -21.926 1.00 54.34 77 GLN A N 1
ATOM 652 C CA . GLN A 1 77 ? 15.997 -15.302 -23.024 1.00 54.34 77 GLN A CA 1
ATOM 653 C C . GLN A 1 77 ? 14.717 -15.276 -23.886 1.00 54.34 77 GLN A C 1
ATOM 655 O O . GLN A 1 77 ? 14.275 -16.306 -24.379 1.00 54.34 77 GLN A O 1
ATOM 660 N N . ASN A 1 78 ? 14.117 -14.102 -24.097 1.00 53.72 78 ASN A N 1
ATOM 661 C CA . ASN A 1 78 ? 13.092 -13.896 -25.130 1.00 53.72 78 ASN A CA 1
ATOM 662 C C . ASN A 1 78 ? 13.361 -12.597 -25.902 1.00 53.72 78 ASN A C 1
ATOM 664 O O . ASN A 1 78 ? 12.527 -11.697 -25.988 1.00 53.72 78 ASN A O 1
ATOM 668 N N . LYS A 1 79 ? 14.560 -12.496 -26.478 1.00 49.16 79 LYS A N 1
ATOM 669 C CA . LYS A 1 79 ? 14.794 -11.657 -27.655 1.00 49.16 79 LYS A CA 1
ATOM 670 C C . LYS A 1 79 ? 15.193 -12.584 -28.802 1.00 49.16 79 LYS A C 1
ATOM 672 O O . LYS A 1 79 ? 16.202 -13.267 -28.688 1.00 49.16 79 LYS A O 1
ATOM 677 N N . ALA A 1 80 ? 14.398 -12.551 -29.872 1.00 43.38 80 ALA A N 1
ATOM 678 C CA . ALA A 1 80 ? 14.499 -13.309 -31.125 1.00 43.38 80 ALA A CA 1
ATOM 679 C C . ALA A 1 80 ? 13.853 -14.712 -31.148 1.00 43.38 80 ALA A C 1
ATOM 681 O O . ALA A 1 80 ? 14.511 -15.739 -30.988 1.00 43.38 80 ALA A O 1
ATOM 682 N N . LYS A 1 81 ? 12.565 -14.739 -31.501 1.00 33.91 81 LYS A N 1
ATOM 683 C CA . LYS A 1 81 ? 12.141 -15.416 -32.730 1.00 33.91 81 LYS A CA 1
ATOM 684 C C . LYS A 1 81 ? 11.135 -14.543 -33.463 1.00 33.91 81 LYS A C 1
ATOM 686 O O . LYS A 1 81 ? 10.319 -13.911 -32.757 1.00 33.91 81 LYS A O 1
#

Radius of gyration: 16.14 Å; chains: 1; bounding box: 35×29×45 Å

Foldseek 3Di:
DCVVPVDLVSQLVVQLCCQQPNDQVPDPPVVCCVVPNTDDRDPDDSVVSSVVSSCVVPDDDDDPPVVVVVCCVVPVPPDDD

Secondary structure (DSSP, 8-state):
-TTT-SSHHHHHHHHHHHHHS--TTT-S-HHHHHHH-PPPPP---HHHHHHHHHHHHHS-PPPPHHHHHHHHHHHSS-S--